Protein AF-A0A2I0EZ35-F1 (afdb_monomer)

Foldseek 3Di:
DDDPPDPVHDKDKDFDADPVVRDTQFIFIDDPALVRLLVRVVRCVVSVPDDQEDEDPPRPSNCVNCVVHHYDHDPVPCPSVVVVVVVVVVVVVVVPDDD

Secondary structure (DSSP, 8-state):
--BSSSTT-B-EEEEEEETTTTEEEEEEEE-SSHHHHHHHHHHHHHTT---S-B---S-HHHHHHTTTSPB---GGG-HHHHHHHHHHHHHHHHHT---

Sequence (99 aa):
WTYVYRKKRKVWLIYAYDRATNEIVAYVWGKRDLKTAKKLRARLKQLKVSYGSISMDNWDSFITAFKPDKKQIGKQHTVGIEGNNCRLRHRLRRAVRKT

Solvent-accessible surface area (backbone atoms only — not comparable to full-atom values): 6211 Å² total; per-residue (Å²): 140,63,61,71,97,47,84,89,50,65,55,40,84,46,68,45,71,42,80,91,82,71,40,78,79,42,71,38,79,33,58,99,44,47,69,44,41,39,50,41,54,51,48,36,58,75,68,66,62,83,75,88,64,47,75,66,72,99,42,68,37,50,54,61,56,49,58,91,51,55,72,49,84,61,77,92,72,43,62,67,61,52,51,49,52,50,51,52,51,52,51,54,54,57,74,70,52,82,129

Mean predicted aligned error: 6.89 Å

Structure (mmCIF, N/CA/C/O backbone):
data_AF-A0A2I0EZ35-F1
#
_entry.id   AF-A0A2I0EZ35-F1
#
loop_
_atom_site.group_PDB
_atom_site.id
_atom_site.type_symbol
_atom_site.label_atom_id
_atom_site.label_alt_id
_atom_site.label_comp_id
_atom_site.label_asym_id
_atom_site.label_entity_id
_atom_site.label_seq_id
_atom_site.pdbx_PDB_ins_code
_atom_site.Cartn_x
_atom_site.Cartn_y
_atom_site.Cartn_z
_atom_site.occupancy
_atom_site.B_iso_or_equiv
_atom_site.auth_seq_id
_atom_site.auth_comp_id
_atom_site.auth_asym_id
_atom_site.auth_atom_id
_atom_site.pdbx_PDB_model_num
ATOM 1 N N . TRP A 1 1 ? 12.359 -10.148 2.944 1.00 52.22 1 TRP A N 1
ATOM 2 C CA . TRP A 1 1 ? 12.587 -10.724 1.612 1.00 52.22 1 TRP A CA 1
ATOM 3 C C . TRP A 1 1 ? 12.196 -12.177 1.656 1.00 52.22 1 TRP A C 1
ATOM 5 O O . TRP A 1 1 ? 12.877 -12.961 2.303 1.00 52.22 1 TRP A O 1
ATOM 15 N N . THR A 1 2 ? 11.065 -12.502 1.052 1.00 50.88 2 THR A N 1
ATOM 16 C CA . THR A 1 2 ? 10.645 -13.880 0.828 1.00 50.88 2 THR A CA 1
ATOM 17 C C . THR A 1 2 ? 10.555 -14.081 -0.664 1.00 50.88 2 THR A C 1
ATOM 19 O O . THR A 1 2 ? 10.334 -13.153 -1.441 1.00 50.88 2 THR A O 1
ATOM 22 N N . TYR A 1 3 ? 10.877 -15.283 -1.074 1.00 54.50 3 TYR A N 1
ATOM 23 C CA . TYR A 1 3 ? 11.062 -15.609 -2.458 1.00 54.50 3 TYR A CA 1
ATOM 24 C C . TYR A 1 3 ? 10.363 -16.972 -2.630 1.00 54.50 3 TYR A C 1
ATOM 26 O O . TYR A 1 3 ? 10.502 -17.844 -1.775 1.00 54.50 3 TYR A O 1
ATOM 34 N N . VAL A 1 4 ? 9.566 -17.124 -3.690 1.00 57.59 4 VAL A N 1
ATOM 35 C CA . VAL A 1 4 ? 8.780 -18.337 -3.956 1.00 57.59 4 VAL A CA 1
ATOM 36 C C . VAL A 1 4 ? 9.478 -19.167 -5.042 1.00 57.59 4 VAL A C 1
ATOM 38 O O . VAL A 1 4 ? 9.540 -18.756 -6.201 1.00 57.59 4 VAL A O 1
ATOM 41 N N . TYR A 1 5 ? 10.061 -20.309 -4.669 1.00 57.19 5 TYR A N 1
ATOM 42 C CA . TYR A 1 5 ? 10.603 -21.373 -5.550 1.00 57.19 5 TYR A CA 1
ATOM 43 C C . TYR A 1 5 ? 11.851 -21.179 -6.483 1.00 57.19 5 TYR A C 1
ATOM 45 O O . TYR A 1 5 ? 12.666 -22.097 -6.549 1.00 57.19 5 TYR A O 1
ATOM 53 N N . ARG A 1 6 ? 12.115 -20.028 -7.150 1.00 69.25 6 ARG A N 1
ATOM 54 C CA . ARG A 1 6 ? 13.495 -19.543 -7.542 1.00 69.25 6 ARG A CA 1
ATOM 55 C C . ARG A 1 6 ? 13.972 -18.130 -7.084 1.00 69.25 6 ARG A C 1
ATOM 57 O O . ARG A 1 6 ? 13.294 -17.149 -7.383 1.00 69.25 6 ARG A O 1
ATOM 64 N N . LYS A 1 7 ? 15.155 -17.979 -6.434 1.00 69.69 7 LYS A N 1
ATOM 65 C CA . LYS A 1 7 ? 15.682 -16.699 -5.845 1.00 69.69 7 LYS A CA 1
ATOM 66 C C . LYS A 1 7 ? 15.664 -15.495 -6.804 1.00 69.69 7 LYS A C 1
ATOM 68 O O . LYS A 1 7 ? 15.530 -14.353 -6.366 1.00 69.69 7 LYS A O 1
ATOM 73 N N . LYS A 1 8 ? 15.775 -15.754 -8.112 1.00 72.88 8 LYS A N 1
ATOM 74 C CA . LYS A 1 8 ? 15.715 -14.748 -9.188 1.00 72.88 8 LYS A CA 1
ATOM 75 C C . LYS A 1 8 ? 14.323 -14.106 -9.347 1.00 72.88 8 LYS A C 1
ATOM 77 O O . LYS A 1 8 ? 14.216 -13.008 -9.882 1.00 72.88 8 LYS A O 1
ATOM 82 N N . ARG A 1 9 ? 13.252 -14.749 -8.868 1.00 75.38 9 ARG A N 1
ATOM 83 C CA . ARG A 1 9 ? 11.866 -14.259 -8.927 1.00 75.38 9 ARG A CA 1
ATOM 84 C C . ARG A 1 9 ? 11.452 -13.657 -7.584 1.00 75.38 9 ARG A C 1
ATOM 86 O O . ARG A 1 9 ? 10.760 -14.283 -6.784 1.00 75.38 9 ARG A O 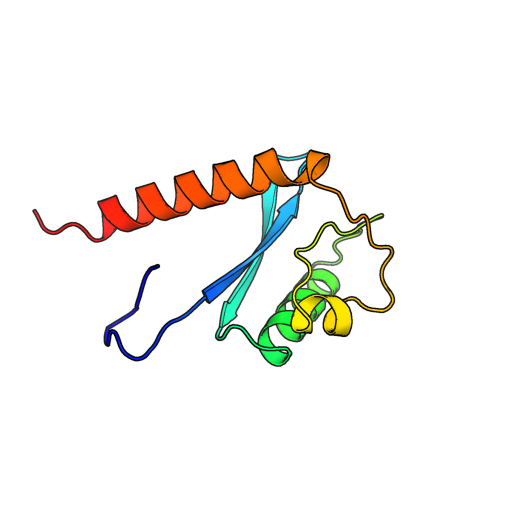1
ATOM 93 N N . LYS A 1 10 ? 11.903 -12.425 -7.336 1.00 76.81 10 LYS A N 1
ATOM 94 C CA . LYS A 1 10 ? 11.466 -11.640 -6.173 1.00 76.81 10 LYS A CA 1
ATOM 95 C C . LYS A 1 10 ? 10.003 -11.229 -6.358 1.00 76.81 10 LYS A C 1
ATOM 97 O O . LYS A 1 10 ? 9.661 -10.617 -7.368 1.00 76.81 10 LYS A O 1
ATOM 102 N N . VAL A 1 11 ? 9.171 -11.544 -5.370 1.00 84.81 11 VAL A N 1
ATOM 103 C CA . VAL A 1 11 ? 7.777 -11.097 -5.285 1.00 84.81 11 VAL A CA 1
ATOM 104 C C . VAL A 1 11 ? 7.654 -10.187 -4.071 1.00 84.81 11 VAL A C 1
ATOM 106 O O . VAL A 1 11 ? 8.222 -10.460 -3.014 1.00 84.81 11 VAL A O 1
ATOM 109 N N . TRP A 1 12 ? 6.938 -9.088 -4.242 1.00 86.50 12 TRP A N 1
ATOM 110 C CA . TRP A 1 12 ? 6.695 -8.086 -3.222 1.00 86.50 12 TRP A CA 1
ATOM 111 C C . TRP A 1 12 ? 5.259 -8.185 -2.728 1.00 86.50 12 TRP A C 1
ATOM 113 O O . TRP A 1 12 ? 4.336 -8.293 -3.535 1.00 86.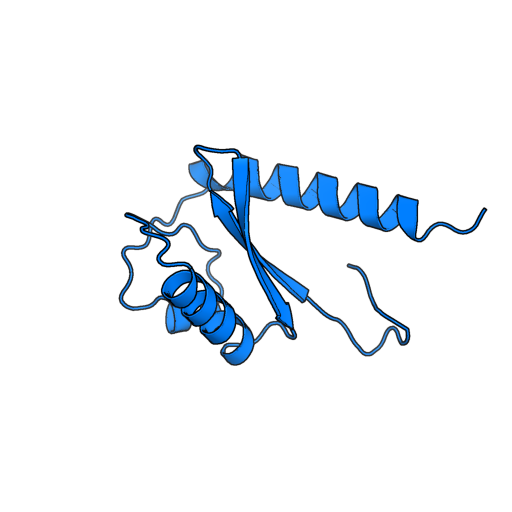50 12 TRP A O 1
ATOM 123 N N . LEU A 1 13 ? 5.095 -8.127 -1.407 1.00 89.69 13 LEU A N 1
ATOM 124 C CA . LEU A 1 13 ? 3.814 -7.851 -0.771 1.00 89.69 13 LEU A CA 1
ATOM 125 C C . LEU A 1 13 ? 3.647 -6.338 -0.713 1.00 89.69 13 LEU A C 1
ATOM 127 O O . LEU A 1 13 ? 4.429 -5.663 -0.044 1.00 89.69 13 LEU A O 1
ATOM 131 N N . ILE A 1 14 ? 2.640 -5.823 -1.402 1.00 90.12 14 ILE A N 1
ATOM 132 C CA . ILE A 1 14 ? 2.245 -4.421 -1.323 1.00 90.12 14 ILE A CA 1
ATOM 133 C C . ILE A 1 14 ? 0.860 -4.386 -0.695 1.00 90.12 14 ILE A C 1
ATOM 135 O O . ILE A 1 14 ? -0.042 -5.059 -1.188 1.00 90.12 14 ILE A O 1
ATOM 139 N N . TYR A 1 15 ? 0.683 -3.648 0.396 1.00 91.12 15 TYR A N 1
ATOM 140 C CA . TYR A 1 15 ? -0.573 -3.657 1.136 1.00 91.12 15 TYR A CA 1
ATOM 141 C C . TYR A 1 15 ? -0.937 -2.282 1.684 1.00 91.12 15 TYR A C 1
ATOM 143 O O . TYR A 1 15 ? -0.071 -1.437 1.899 1.00 91.12 15 TYR A O 1
ATOM 151 N N . ALA A 1 16 ? -2.236 -2.081 1.872 1.00 90.00 16 ALA A N 1
ATOM 152 C CA . ALA A 1 16 ? -2.818 -0.960 2.581 1.00 90.00 16 ALA A CA 1
ATOM 153 C C . ALA A 1 16 ? -3.085 -1.385 4.026 1.00 90.00 16 ALA A C 1
ATOM 155 O O . ALA A 1 16 ? -3.647 -2.455 4.273 1.00 90.00 16 ALA A O 1
ATOM 156 N N . TYR A 1 17 ? -2.659 -0.546 4.959 1.00 88.50 17 TYR A N 1
ATOM 157 C CA . TYR A 1 17 ? -2.775 -0.771 6.391 1.00 88.50 17 TYR A CA 1
ATOM 158 C C . TYR A 1 17 ? -3.627 0.336 6.990 1.00 88.50 17 TYR A C 1
ATOM 160 O O . TYR A 1 17 ? -3.312 1.512 6.790 1.00 88.50 17 TYR A O 1
ATOM 168 N N . ASP A 1 18 ? -4.678 -0.035 7.709 1.00 87.25 18 ASP A N 1
ATOM 169 C CA . ASP A 1 18 ? -5.437 0.914 8.506 1.00 87.25 18 ASP A CA 1
ATOM 170 C C . ASP A 1 18 ? -4.831 1.011 9.907 1.00 87.25 18 ASP A C 1
ATOM 172 O O . ASP A 1 18 ? -4.635 0.021 10.609 1.00 87.25 18 ASP A O 1
ATOM 176 N N . ARG A 1 19 ? -4.509 2.241 10.307 1.00 80.25 19 ARG A N 1
ATOM 177 C CA . ARG A 1 19 ? -3.906 2.523 11.609 1.00 80.25 19 ARG A CA 1
ATOM 178 C C . ARG A 1 19 ? -4.926 2.538 12.738 1.00 80.25 19 ARG A C 1
ATOM 180 O O . ARG A 1 19 ? -4.528 2.281 13.866 1.00 80.25 19 ARG A O 1
ATOM 187 N N . ALA A 1 20 ? -6.189 2.859 12.457 1.00 83.44 20 ALA A N 1
ATOM 188 C CA . ALA A 1 20 ? -7.216 2.918 13.492 1.00 83.44 20 ALA A CA 1
ATOM 189 C C . ALA A 1 20 ? -7.554 1.510 13.999 1.00 83.44 20 ALA A C 1
ATOM 191 O O . ALA A 1 20 ? -7.603 1.275 15.203 1.00 83.44 20 ALA A O 1
ATOM 192 N N . THR A 1 21 ? -7.711 0.565 13.073 1.00 85.94 21 THR A N 1
ATOM 193 C CA . THR A 1 21 ? -8.041 -0.838 13.372 1.00 85.94 21 THR A CA 1
ATOM 194 C C . THR A 1 21 ? -6.815 -1.739 13.543 1.00 85.94 21 THR A C 1
ATOM 196 O O . THR A 1 21 ? -6.925 -2.823 14.105 1.00 85.94 21 THR A O 1
ATOM 199 N N . ASN A 1 22 ? -5.629 -1.293 13.108 1.00 84.75 22 ASN A N 1
ATOM 200 C CA . ASN A 1 22 ? -4.410 -2.104 12.998 1.00 84.75 22 ASN A CA 1
ATOM 201 C C . ASN A 1 22 ? -4.529 -3.301 12.034 1.00 84.75 22 ASN A C 1
ATOM 203 O O . ASN A 1 22 ? -3.841 -4.316 12.190 1.00 84.75 22 ASN A O 1
ATOM 207 N N . GLU A 1 23 ? -5.369 -3.175 11.007 1.00 87.38 23 GLU A N 1
ATOM 208 C CA . GLU A 1 23 ? -5.657 -4.250 10.062 1.00 87.38 23 GLU A CA 1
ATOM 209 C C . GLU A 1 23 ? -5.100 -3.994 8.657 1.00 87.38 23 GLU A C 1
ATOM 211 O O . GLU A 1 23 ? -4.888 -2.867 8.203 1.00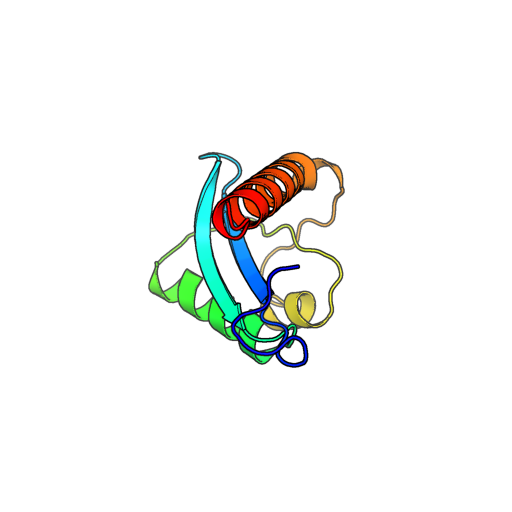 87.38 23 GLU A O 1
ATOM 216 N N . ILE A 1 24 ? -4.861 -5.088 7.930 1.00 89.50 24 ILE A N 1
ATOM 217 C CA . ILE A 1 24 ? -4.531 -5.035 6.506 1.00 89.50 24 ILE A CA 1
ATOM 218 C C . ILE A 1 24 ? -5.839 -5.024 5.721 1.00 89.50 24 ILE A C 1
ATOM 220 O O . ILE A 1 24 ? -6.487 -6.056 5.578 1.00 89.50 24 ILE A O 1
ATOM 224 N N . VAL A 1 25 ? -6.185 -3.870 5.158 1.00 91.25 25 VAL A N 1
ATOM 225 C CA . VAL A 1 25 ? -7.456 -3.677 4.443 1.00 91.25 25 VAL A CA 1
ATOM 226 C C . VAL A 1 25 ? -7.411 -4.261 3.030 1.00 91.25 25 VAL A C 1
ATOM 228 O O . VAL A 1 25 ? -8.384 -4.814 2.525 1.00 91.25 25 VAL A O 1
ATOM 231 N N . ALA A 1 26 ? -6.266 -4.147 2.359 1.00 92.62 26 ALA A N 1
ATOM 232 C CA . ALA A 1 26 ? -6.077 -4.689 1.019 1.00 92.62 26 ALA A CA 1
ATOM 233 C C . ALA A 1 26 ? -4.613 -5.043 0.787 1.00 92.62 26 ALA A C 1
ATOM 235 O O . ALA A 1 26 ? -3.717 -4.359 1.274 1.00 92.62 26 ALA A O 1
ATOM 236 N N . TYR A 1 27 ? -4.349 -6.071 -0.015 1.00 93.12 27 TYR A N 1
ATOM 237 C CA . TYR A 1 27 ? -2.990 -6.430 -0.404 1.00 93.12 27 TYR A CA 1
ATOM 238 C C . TYR A 1 27 ? -2.925 -6.974 -1.829 1.00 93.12 27 TYR A C 1
ATOM 240 O O . TYR A 1 27 ? -3.901 -7.481 -2.385 1.00 93.12 27 TYR A O 1
ATOM 248 N N . VAL A 1 28 ? -1.745 -6.864 -2.431 1.00 93.62 28 VAL A N 1
ATOM 249 C CA . VAL A 1 28 ? -1.422 -7.383 -3.755 1.00 93.62 28 VAL A CA 1
ATOM 250 C C . VAL A 1 28 ? -0.003 -7.937 -3.739 1.00 93.62 28 VAL A C 1
ATOM 252 O O . VAL A 1 28 ? 0.930 -7.307 -3.242 1.00 93.62 28 VAL A O 1
ATOM 255 N N . TRP A 1 29 ? 0.162 -9.110 -4.345 1.00 90.50 29 TRP A N 1
ATOM 256 C CA . TRP A 1 29 ? 1.467 -9.674 -4.661 1.00 90.50 29 TRP A CA 1
ATOM 257 C C . TRP A 1 29 ? 1.883 -9.277 -6.075 1.00 90.50 29 TRP A C 1
ATOM 259 O O . TRP A 1 29 ? 1.088 -9.383 -7.015 1.00 90.50 29 TRP A O 1
ATOM 269 N N . GLY A 1 30 ? 3.126 -8.840 -6.247 1.00 90.75 30 GLY A N 1
ATOM 270 C CA . GLY A 1 30 ? 3.615 -8.461 -7.567 1.00 90.75 30 GLY A CA 1
ATOM 271 C C . GLY A 1 30 ? 5.065 -8.013 -7.590 1.00 90.75 30 GLY A C 1
ATOM 272 O O . GLY A 1 30 ? 5.855 -8.319 -6.697 1.00 90.75 30 GLY A O 1
ATOM 273 N N . LYS A 1 31 ? 5.425 -7.301 -8.654 1.00 88.88 31 LYS A N 1
ATOM 274 C CA . LYS A 1 31 ? 6.722 -6.634 -8.753 1.00 88.88 31 LYS A CA 1
ATOM 275 C C . LYS A 1 31 ? 6.628 -5.263 -8.088 1.00 88.88 31 LYS A C 1
ATOM 277 O O . LYS A 1 31 ? 5.547 -4.731 -7.854 1.00 88.88 31 LYS A O 1
ATOM 282 N N . ARG A 1 32 ? 7.783 -4.671 -7.804 1.00 86.94 32 ARG A N 1
ATOM 283 C CA . ARG A 1 32 ? 7.866 -3.280 -7.364 1.00 86.94 32 ARG A CA 1
ATOM 284 C C . ARG A 1 32 ? 7.750 -2.369 -8.592 1.00 86.94 32 ARG A C 1
ATOM 286 O O . ARG A 1 32 ? 8.755 -1.845 -9.059 1.00 86.94 32 ARG A O 1
ATOM 293 N N . ASP A 1 33 ? 6.541 -2.256 -9.144 1.00 90.75 33 ASP A N 1
ATOM 294 C CA . ASP A 1 33 ? 6.221 -1.449 -10.328 1.00 90.75 33 ASP A CA 1
ATOM 295 C C . ASP A 1 33 ? 4.873 -0.705 -10.216 1.00 90.75 33 ASP A C 1
ATOM 297 O O . ASP A 1 33 ? 4.042 -0.965 -9.338 1.00 90.75 33 ASP A O 1
ATOM 301 N N . LEU A 1 34 ? 4.640 0.220 -11.153 1.00 90.94 34 LEU A N 1
ATOM 302 C CA . LEU A 1 34 ? 3.413 1.014 -11.235 1.00 90.94 34 LEU A CA 1
ATOM 303 C C . LEU A 1 34 ? 2.165 0.154 -11.472 1.00 90.94 34 LEU A C 1
ATOM 305 O O . LEU A 1 34 ? 1.086 0.475 -10.974 1.00 90.94 34 LEU A O 1
ATOM 309 N N . LYS A 1 35 ? 2.293 -0.948 -12.218 1.00 92.75 35 LYS A N 1
ATOM 310 C CA . LYS A 1 35 ? 1.172 -1.851 -12.512 1.00 92.75 35 LYS A CA 1
ATOM 311 C C . LYS A 1 35 ? 0.636 -2.480 -11.228 1.00 92.75 35 LYS A C 1
ATOM 313 O O . LYS A 1 35 ? -0.576 -2.513 -11.015 1.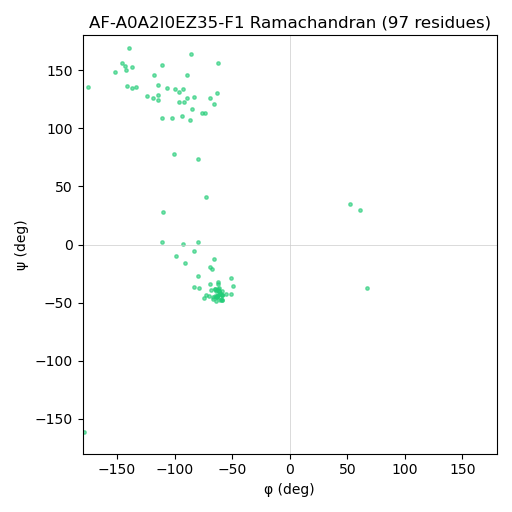00 92.75 35 LYS A O 1
ATOM 318 N N . THR A 1 36 ? 1.531 -2.925 -10.353 1.00 92.31 36 THR A N 1
ATOM 319 C CA . THR A 1 36 ? 1.177 -3.522 -9.064 1.00 92.31 36 THR A CA 1
ATOM 320 C C . THR A 1 36 ? 0.580 -2.472 -8.121 1.00 92.31 36 THR A C 1
ATOM 322 O O . THR A 1 36 ? -0.432 -2.745 -7.476 1.00 92.31 36 THR A O 1
ATOM 325 N N . ALA A 1 37 ? 1.107 -1.241 -8.114 1.00 91.00 37 ALA A N 1
ATOM 326 C CA . ALA A 1 37 ? 0.531 -0.134 -7.344 1.00 91.00 37 ALA A CA 1
ATOM 327 C C . ALA A 1 37 ? -0.895 0.235 -7.810 1.00 91.00 37 ALA A C 1
ATOM 329 O O . ALA A 1 37 ? -1.809 0.353 -6.992 1.00 91.00 37 ALA A O 1
ATOM 330 N N . LYS A 1 38 ? -1.131 0.331 -9.127 1.00 92.38 38 LYS A N 1
ATOM 331 C CA . LYS A 1 38 ? -2.477 0.548 -9.693 1.00 92.38 38 LYS A CA 1
ATOM 332 C C . LYS A 1 38 ? -3.439 -0.589 -9.342 1.00 92.38 38 LYS A C 1
ATOM 334 O O . LYS A 1 38 ? -4.605 -0.331 -9.055 1.00 92.38 38 LYS A O 1
ATOM 339 N N . LYS A 1 39 ? -2.956 -1.836 -9.316 1.00 94.62 39 LYS A N 1
ATOM 340 C CA . LYS A 1 39 ? -3.753 -3.002 -8.910 1.00 94.62 39 LYS A CA 1
ATOM 341 C C . LYS A 1 39 ? -4.195 -2.914 -7.447 1.00 94.62 39 LYS A C 1
ATOM 343 O O . LYS A 1 39 ? -5.342 -3.241 -7.153 1.00 94.62 39 LYS A O 1
ATOM 348 N N . LEU A 1 40 ? -3.331 -2.434 -6.550 1.00 92.88 40 LEU A N 1
ATOM 349 C CA . LEU A 1 40 ? -3.708 -2.185 -5.155 1.00 92.88 40 LEU A CA 1
ATOM 350 C C . LEU A 1 40 ? -4.797 -1.111 -5.059 1.00 92.88 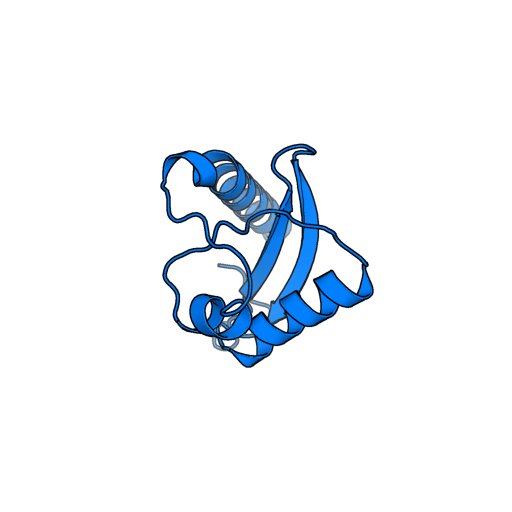40 LEU A C 1
ATOM 352 O O . LEU A 1 40 ? -5.801 -1.314 -4.384 1.00 92.88 40 LEU A O 1
ATOM 356 N N . ARG A 1 41 ? -4.649 -0.004 -5.794 1.00 90.62 41 ARG A N 1
ATOM 357 C CA . ARG A 1 41 ? -5.669 1.053 -5.832 1.00 90.62 41 ARG A CA 1
ATOM 358 C C . ARG A 1 41 ? -7.015 0.554 -6.361 1.00 90.62 41 ARG A C 1
ATOM 360 O O . ARG A 1 41 ? -8.056 0.876 -5.798 1.00 90.62 41 ARG A O 1
ATOM 367 N N . ALA A 1 42 ? -7.003 -0.251 -7.422 1.00 92.50 42 ALA A N 1
ATOM 368 C CA . ALA A 1 42 ? -8.214 -0.867 -7.955 1.00 92.50 42 ALA A CA 1
ATOM 369 C C . ALA A 1 42 ? -8.885 -1.788 -6.922 1.00 92.50 42 ALA A C 1
ATOM 371 O O . ALA A 1 42 ? -10.103 -1.753 -6.778 1.00 92.50 42 ALA A O 1
ATOM 372 N N . ARG A 1 43 ? -8.095 -2.551 -6.152 1.00 93.75 43 ARG A N 1
ATOM 373 C CA . ARG A 1 43 ? -8.602 -3.376 -5.047 1.00 93.75 43 ARG A CA 1
ATOM 374 C C . ARG A 1 43 ? -9.255 -2.545 -3.947 1.00 93.75 43 ARG A C 1
ATOM 376 O O . ARG A 1 43 ? -10.339 -2.907 -3.513 1.00 93.75 43 ARG A O 1
ATOM 383 N N . LEU A 1 44 ? -8.649 -1.428 -3.547 1.00 91.38 44 LEU A N 1
ATOM 384 C CA . LEU A 1 44 ? -9.246 -0.515 -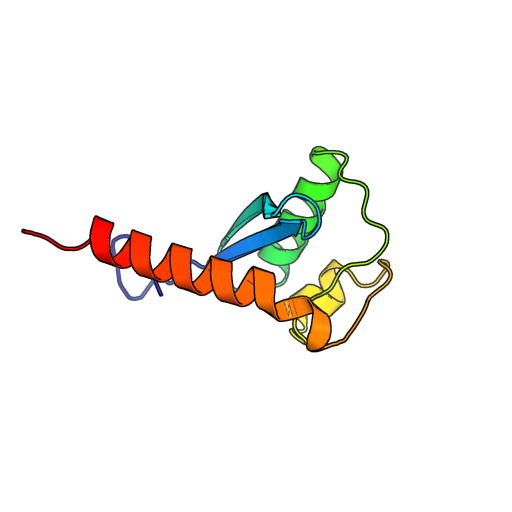2.564 1.00 91.38 44 LEU A CA 1
ATOM 385 C C . LEU A 1 44 ? -10.603 0.023 -3.036 1.00 91.38 44 LEU A C 1
ATOM 387 O O . LEU A 1 44 ? -11.566 0.007 -2.275 1.00 91.38 44 LEU A O 1
ATOM 391 N N . LYS A 1 45 ? -10.705 0.417 -4.314 1.00 90.62 45 LYS A N 1
ATOM 392 C CA . LYS A 1 45 ? -11.977 0.844 -4.919 1.00 90.62 45 LYS A CA 1
ATOM 393 C C . LYS A 1 45 ? -13.016 -0.276 -4.946 1.00 90.62 45 LYS A C 1
ATOM 395 O O . LYS A 1 45 ? -14.169 -0.041 -4.607 1.00 90.62 45 LYS A O 1
ATOM 400 N N . GLN A 1 46 ? -12.612 -1.489 -5.326 1.00 93.19 46 GLN A N 1
ATOM 401 C CA . GLN A 1 46 ? -13.499 -2.655 -5.369 1.00 93.19 46 GLN A CA 1
ATOM 402 C C . GLN A 1 46 ? -14.051 -3.006 -3.982 1.00 93.19 46 GLN A C 1
ATOM 404 O O . GLN A 1 46 ? -15.217 -3.364 -3.857 1.00 93.19 46 GLN A O 1
ATOM 409 N N . LEU A 1 47 ? -13.223 -2.870 -2.946 1.00 91.38 47 LEU A N 1
ATOM 410 C CA . LEU A 1 47 ? -13.599 -3.095 -1.551 1.00 91.38 47 LEU A CA 1
ATOM 411 C C . LEU A 1 47 ? -14.360 -1.910 -0.931 1.00 91.38 47 LEU A C 1
ATOM 413 O O . LEU A 1 47 ? -14.689 -1.964 0.247 1.00 91.38 47 LEU A O 1
ATOM 417 N N . LYS A 1 48 ? -14.639 -0.849 -1.706 1.00 89.88 48 LYS A N 1
ATOM 418 C CA . LYS A 1 48 ? -15.311 0.381 -1.254 1.00 89.88 48 LYS A CA 1
ATOM 419 C C . LYS A 1 48 ? -14.657 1.003 -0.014 1.00 89.88 48 LYS A C 1
ATOM 421 O O . LYS A 1 48 ? -15.329 1.582 0.832 1.00 89.88 48 LYS A O 1
ATOM 426 N N . VAL A 1 49 ? -13.332 0.898 0.082 1.00 86.38 49 VAL A N 1
ATOM 427 C CA . VAL A 1 49 ? -12.572 1.447 1.207 1.00 86.38 49 VAL A CA 1
ATOM 428 C C . VAL A 1 49 ? -12.527 2.962 1.070 1.00 86.38 49 VAL A C 1
ATOM 430 O O . VAL A 1 49 ? -11.898 3.488 0.149 1.00 86.38 49 VAL A O 1
ATOM 433 N N . SER A 1 50 ? -13.175 3.663 1.994 1.00 82.94 50 SER A N 1
ATOM 434 C CA . SER A 1 50 ? -13.064 5.112 2.133 1.00 82.94 50 SER A CA 1
ATOM 435 C C . SER A 1 50 ? -11.821 5.466 2.943 1.00 82.94 50 SER A C 1
ATOM 437 O O . SER A 1 50 ? -11.647 4.980 4.058 1.00 82.94 50 SER A O 1
ATOM 439 N N . TYR A 1 51 ? -10.973 6.339 2.410 1.00 80.75 51 TYR A N 1
ATOM 440 C CA . TYR A 1 51 ? -9.809 6.869 3.115 1.00 80.75 51 TYR A CA 1
ATOM 441 C C . TYR A 1 51 ? -9.747 8.391 2.932 1.00 80.75 51 TYR A C 1
ATOM 443 O O . TYR A 1 51 ? -9.962 8.898 1.832 1.00 80.75 51 TYR A O 1
ATOM 451 N N . GLY A 1 52 ? -9.474 9.129 4.012 1.00 76.19 52 GLY A N 1
ATOM 452 C CA . GLY A 1 52 ? -9.351 10.595 3.974 1.00 76.19 52 GLY A CA 1
ATOM 453 C C . GLY A 1 52 ? -7.963 11.075 3.535 1.00 76.19 52 GLY A C 1
ATOM 454 O O . GLY A 1 52 ? -7.838 12.054 2.800 1.00 76.19 52 GLY A O 1
ATOM 455 N N . SER A 1 53 ? -6.916 10.358 3.947 1.00 78.44 53 SER A N 1
ATOM 456 C CA . SER A 1 53 ? -5.529 10.585 3.543 1.00 78.44 53 SER A CA 1
ATOM 457 C C . SER A 1 53 ? -4.801 9.252 3.377 1.00 78.44 53 SER A C 1
ATOM 459 O O . SER A 1 53 ? -5.119 8.269 4.047 1.00 78.44 53 SER A O 1
ATOM 461 N N . ILE A 1 54 ? -3.817 9.213 2.476 1.00 80.56 54 ILE A N 1
ATOM 462 C CA . ILE A 1 54 ? -2.905 8.073 2.346 1.00 80.56 54 ILE A CA 1
ATOM 463 C C . ILE A 1 54 ? -1.495 8.521 2.731 1.00 80.56 54 ILE A C 1
ATOM 465 O O . ILE A 1 54 ? -0.969 9.501 2.193 1.00 80.56 54 ILE A O 1
ATOM 469 N N . SER A 1 55 ? -0.867 7.765 3.629 1.00 80.38 55 SER A N 1
ATOM 470 C CA . SER A 1 55 ? 0.570 7.839 3.901 1.00 80.38 55 SER A CA 1
ATOM 471 C C . SER A 1 55 ? 1.293 6.757 3.102 1.00 80.38 55 SER A C 1
ATOM 473 O O . SER A 1 55 ? 0.973 5.574 3.207 1.00 80.38 55 SER A O 1
ATOM 475 N N . MET A 1 56 ? 2.252 7.167 2.274 1.00 78.38 56 MET A N 1
ATOM 476 C CA . MET A 1 56 ? 3.016 6.288 1.385 1.00 78.38 56 MET A CA 1
ATOM 477 C C . MET A 1 56 ? 4.488 6.687 1.426 1.00 78.38 56 MET A C 1
ATOM 479 O O . MET A 1 56 ? 4.796 7.864 1.617 1.00 78.38 56 MET A O 1
ATOM 483 N N . ASP A 1 57 ? 5.383 5.739 1.158 1.00 73.56 57 ASP A N 1
ATOM 484 C CA . ASP A 1 57 ? 6.782 6.063 0.869 1.00 73.56 57 ASP A CA 1
ATOM 485 C C . ASP A 1 57 ? 6.903 6.922 -0.398 1.00 73.56 57 ASP A C 1
ATOM 487 O O . ASP A 1 57 ? 6.056 6.854 -1.297 1.00 73.56 57 ASP A O 1
ATOM 491 N N . ASN A 1 58 ? 8.004 7.677 -0.506 1.00 75.62 58 ASN A N 1
ATOM 492 C CA . ASN A 1 58 ? 8.333 8.533 -1.655 1.00 75.62 58 ASN A CA 1
ATOM 493 C C . ASN A 1 58 ? 8.757 7.729 -2.904 1.00 75.62 58 ASN A C 1
ATOM 495 O O . ASN A 1 58 ? 9.724 8.051 -3.585 1.00 75.62 58 ASN A O 1
ATOM 499 N N . TRP A 1 59 ? 8.071 6.620 -3.176 1.00 83.38 59 TRP A N 1
ATOM 500 C CA . TRP A 1 59 ? 8.318 5.767 -4.325 1.00 83.38 59 TRP A CA 1
ATOM 501 C C . TRP A 1 59 ? 7.438 6.203 -5.504 1.00 83.38 59 TRP A C 1
ATOM 503 O O . TRP A 1 59 ? 6.209 6.177 -5.411 1.00 83.38 59 TRP A O 1
ATOM 513 N N . ASP A 1 60 ? 8.058 6.532 -6.641 1.00 85.06 60 ASP A N 1
ATOM 514 C CA . ASP A 1 60 ? 7.401 7.105 -7.833 1.00 85.06 60 ASP A CA 1
ATOM 515 C C . ASP A 1 60 ? 6.148 6.362 -8.299 1.00 85.06 60 ASP A C 1
ATOM 517 O O . ASP A 1 60 ? 5.166 6.966 -8.740 1.00 85.06 60 ASP A O 1
ATOM 521 N N . SER A 1 61 ? 6.142 5.033 -8.173 1.00 86.62 61 SER A N 1
ATOM 522 C CA . SER A 1 61 ? 4.987 4.216 -8.555 1.00 86.62 61 SER A CA 1
ATOM 523 C C . SER A 1 61 ? 3.762 4.499 -7.685 1.00 86.62 61 SER A C 1
ATOM 525 O O . SER A 1 61 ? 2.650 4.552 -8.208 1.00 86.62 61 SER A O 1
ATOM 527 N N . PHE A 1 62 ? 3.941 4.724 -6.382 1.00 84.50 62 PHE A N 1
ATOM 528 C CA . PHE A 1 62 ? 2.850 5.117 -5.493 1.00 84.50 62 PHE A CA 1
ATOM 529 C C . PHE A 1 62 ? 2.417 6.555 -5.733 1.00 84.50 62 PHE A C 1
ATOM 531 O O . PHE A 1 62 ? 1.221 6.819 -5.851 1.00 84.50 62 PHE A O 1
ATOM 538 N N . ILE A 1 63 ? 3.380 7.466 -5.887 1.00 84.50 63 ILE A N 1
ATOM 539 C CA . ILE A 1 63 ? 3.110 8.878 -6.181 1.00 84.50 63 ILE A CA 1
ATOM 540 C C . ILE A 1 63 ? 2.242 9.001 -7.435 1.00 84.50 63 ILE A C 1
ATOM 542 O O . ILE A 1 63 ? 1.285 9.779 -7.429 1.00 84.50 63 ILE A O 1
ATOM 546 N N . THR A 1 64 ? 2.545 8.204 -8.463 1.00 87.38 64 THR A N 1
ATOM 547 C CA . THR A 1 64 ? 1.813 8.155 -9.732 1.00 87.38 64 THR A CA 1
ATOM 548 C C . THR A 1 64 ? 0.467 7.440 -9.596 1.00 87.38 64 THR A C 1
ATOM 550 O O . THR A 1 64 ? -0.544 7.938 -10.087 1.00 87.38 64 THR A O 1
ATOM 553 N N . ALA A 1 65 ? 0.414 6.282 -8.927 1.00 86.75 65 ALA A N 1
ATOM 554 C CA . ALA A 1 65 ? -0.822 5.505 -8.789 1.00 86.75 65 ALA A CA 1
ATOM 555 C C . ALA A 1 65 ? -1.898 6.237 -7.970 1.00 86.75 65 ALA A C 1
ATOM 557 O O . ALA A 1 65 ? -3.074 6.182 -8.334 1.00 86.75 65 ALA A O 1
ATOM 558 N N . PHE A 1 66 ? -1.489 6.945 -6.916 1.00 84.81 66 PHE A N 1
ATOM 559 C CA . PHE A 1 66 ? -2.348 7.684 -5.985 1.00 84.81 66 PHE A CA 1
ATOM 560 C C . PHE A 1 66 ? -2.181 9.204 -6.137 1.00 84.81 66 PHE A C 1
ATOM 562 O O . PHE A 1 66 ? -2.344 9.966 -5.189 1.00 84.81 66 PHE A O 1
ATOM 569 N N . LYS A 1 67 ? -1.821 9.671 -7.342 1.00 81.56 67 LYS A N 1
ATOM 570 C CA . LYS A 1 67 ? -1.685 11.103 -7.656 1.00 81.56 67 LYS A CA 1
ATOM 571 C C . LYS A 1 67 ? -2.908 11.957 -7.271 1.00 81.56 67 LYS A C 1
ATOM 573 O O . LYS A 1 67 ? -2.670 13.039 -6.749 1.00 81.56 67 LYS A O 1
ATOM 578 N N . PRO A 1 68 ? -4.165 11.527 -7.508 1.00 77.62 68 PRO A N 1
ATOM 579 C CA . PRO A 1 68 ? -5.330 12.363 -7.211 1.00 77.62 68 PRO A CA 1
ATOM 580 C C . PRO A 1 68 ? -5.780 12.296 -5.742 1.00 77.62 68 PRO A C 1
ATOM 582 O O . PRO A 1 68 ? -6.708 13.002 -5.367 1.00 77.62 68 PRO A O 1
ATOM 585 N N . ASP A 1 69 ? -5.179 11.431 -4.924 1.00 80.94 69 ASP A N 1
ATOM 586 C CA . ASP A 1 69 ? -5.574 11.226 -3.532 1.00 80.94 69 ASP A CA 1
ATOM 587 C C . ASP A 1 69 ? -4.806 12.202 -2.610 1.00 80.94 69 ASP A C 1
ATOM 589 O O . ASP A 1 69 ? -3.645 12.527 -2.876 1.00 80.94 69 ASP A O 1
ATOM 593 N N . LYS A 1 70 ? -5.426 12.678 -1.517 1.00 75.94 70 LYS A N 1
ATOM 594 C CA . LYS A 1 70 ? -4.751 13.554 -0.539 1.00 75.94 70 LYS A CA 1
ATOM 595 C C . LYS A 1 70 ? -3.627 12.786 0.164 1.00 75.94 70 LYS A C 1
ATOM 597 O O . LYS A 1 70 ? -3.864 11.769 0.821 1.00 75.94 70 LYS A O 1
ATOM 602 N N . LYS A 1 71 ? -2.395 13.284 0.035 1.00 73.12 71 LYS A N 1
ATOM 603 C CA . LYS A 1 71 ? -1.188 12.651 0.583 1.00 73.12 71 LYS A CA 1
ATOM 604 C C . LYS A 1 71 ? -0.784 13.327 1.884 1.00 73.12 71 LYS A C 1
ATOM 606 O O . LYS A 1 71 ? -0.696 14.549 1.938 1.00 73.12 71 LYS A O 1
ATOM 611 N N . GLN A 1 72 ? -0.479 12.528 2.900 1.00 67.56 72 GLN A N 1
ATOM 612 C CA . GLN A 1 72 ? 0.225 12.997 4.093 1.00 67.56 72 GLN A CA 1
ATOM 613 C C . GLN A 1 72 ? 1.627 12.392 4.099 1.00 67.56 72 GLN A C 1
ATOM 615 O O . GLN A 1 72 ? 1.792 11.184 4.284 1.00 67.56 72 GLN A O 1
ATOM 620 N N . ILE A 1 73 ? 2.629 13.241 3.862 1.00 59.16 73 ILE A N 1
ATOM 621 C CA . ILE A 1 73 ? 4.047 12.880 3.891 1.00 59.16 73 ILE A CA 1
ATOM 622 C C . ILE A 1 73 ? 4.562 13.193 5.297 1.00 59.16 73 ILE A C 1
ATOM 624 O O . ILE A 1 73 ? 4.654 14.355 5.677 1.00 59.16 73 ILE A O 1
ATOM 628 N N . GLY A 1 74 ? 4.878 12.166 6.085 1.00 57.75 74 GLY A N 1
ATOM 629 C CA . GLY A 1 74 ? 5.418 12.359 7.430 1.00 57.75 74 GLY A CA 1
ATOM 630 C C . GLY A 1 74 ? 5.818 11.050 8.107 1.00 57.75 74 GLY A C 1
ATOM 631 O O . GLY A 1 74 ? 5.075 10.071 8.078 1.00 57.75 74 GLY A O 1
ATOM 632 N N . LYS A 1 75 ? 6.992 11.044 8.752 1.00 58.66 75 LYS A N 1
ATOM 633 C CA . LYS A 1 75 ? 7.541 9.880 9.479 1.00 58.66 75 LYS A CA 1
ATOM 634 C C . LYS A 1 75 ? 6.764 9.530 10.755 1.00 58.66 75 LYS A C 1
ATOM 636 O O . LYS A 1 75 ? 6.828 8.404 11.228 1.00 58.66 75 LYS A O 1
ATOM 641 N N . GLN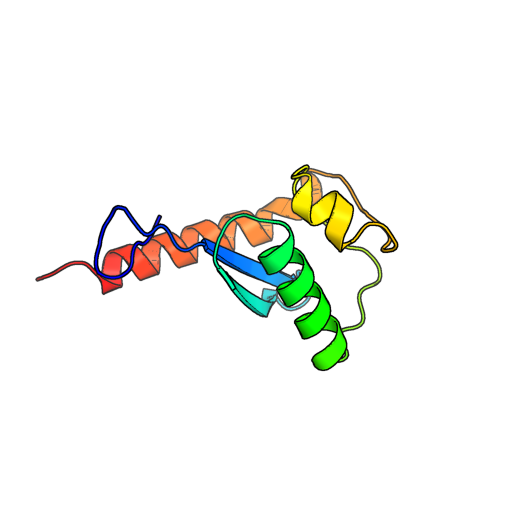 A 1 76 ? 5.983 10.465 11.301 1.00 56.72 76 GLN A N 1
ATOM 642 C CA . GLN A 1 76 ? 5.188 10.238 12.518 1.00 56.72 76 GLN A CA 1
ATOM 643 C C . GLN A 1 76 ? 4.072 9.193 12.339 1.00 56.72 76 GLN A C 1
ATOM 645 O O . GLN A 1 76 ? 3.465 8.756 13.313 1.00 56.72 76 GLN A O 1
ATOM 650 N N . HIS A 1 77 ? 3.765 8.791 11.105 1.00 60.38 77 HIS A N 1
ATOM 651 C CA . HIS A 1 77 ? 2.653 7.893 10.800 1.00 60.38 77 HIS A CA 1
ATOM 652 C C . HIS A 1 77 ? 3.089 6.502 10.312 1.00 60.38 77 HIS A C 1
ATOM 654 O O . HIS A 1 77 ? 2.228 5.670 10.029 1.00 60.38 77 HIS A O 1
ATOM 660 N N . THR A 1 78 ? 4.397 6.214 10.255 1.00 63.16 78 THR A N 1
ATOM 661 C CA . THR A 1 78 ? 4.933 4.957 9.695 1.00 63.16 78 THR A CA 1
ATOM 662 C C . THR A 1 78 ? 5.281 3.886 10.737 1.00 63.16 78 THR A C 1
ATOM 664 O O . THR A 1 78 ? 5.464 2.725 10.378 1.00 63.16 78 THR A O 1
ATOM 667 N N . VAL A 1 79 ? 5.282 4.210 12.035 1.00 69.19 79 VAL A N 1
ATOM 668 C CA . VAL A 1 79 ? 5.695 3.271 13.102 1.00 69.19 79 VAL A CA 1
ATOM 669 C C . VAL A 1 79 ? 4.852 1.984 13.113 1.00 69.19 79 VAL A C 1
ATOM 671 O O . VAL A 1 79 ? 5.396 0.881 13.190 1.00 69.19 79 VAL A O 1
ATOM 674 N N . GLY A 1 80 ? 3.526 2.095 12.963 1.00 72.94 80 GLY A N 1
ATOM 675 C CA . GLY A 1 80 ? 2.628 0.930 12.959 1.00 72.94 80 GLY A CA 1
ATOM 676 C C . GLY A 1 80 ? 2.878 -0.022 11.783 1.00 72.94 80 GLY A C 1
ATOM 677 O O . GLY A 1 80 ? 3.002 -1.236 11.966 1.00 72.94 80 GLY A O 1
ATOM 678 N N . ILE A 1 81 ? 3.035 0.525 10.572 1.00 78.06 81 ILE A N 1
ATOM 679 C CA . ILE A 1 81 ? 3.298 -0.282 9.373 1.00 78.06 81 ILE A CA 1
ATOM 680 C C . ILE A 1 81 ? 4.706 -0.899 9.407 1.00 78.06 81 ILE A C 1
ATOM 682 O O . ILE A 1 81 ? 4.895 -2.040 8.979 1.00 78.06 81 ILE A O 1
ATOM 686 N N . GLU A 1 82 ? 5.695 -0.203 9.973 1.00 81.19 82 GLU A N 1
ATOM 687 C CA . GLU A 1 82 ? 7.049 -0.728 10.183 1.00 81.19 82 GLU A CA 1
ATOM 688 C C . GLU A 1 82 ? 7.065 -1.903 11.172 1.00 81.19 82 GLU A C 1
ATOM 690 O O . GLU A 1 82 ? 7.672 -2.945 10.882 1.00 81.19 82 GLU A O 1
ATOM 695 N N . GLY A 1 83 ? 6.337 -1.785 12.286 1.00 84.69 83 GLY A N 1
ATOM 696 C CA . GLY A 1 83 ? 6.150 -2.866 13.255 1.00 84.69 83 GLY A CA 1
ATOM 697 C C . GLY A 1 83 ? 5.488 -4.095 12.628 1.00 84.69 83 GLY A C 1
ATOM 698 O O . GLY A 1 83 ? 6.000 -5.216 12.745 1.00 84.69 83 GLY A O 1
ATOM 699 N N . ASN A 1 84 ? 4.407 -3.894 11.868 1.00 85.12 84 ASN A N 1
ATOM 700 C CA . ASN A 1 84 ? 3.727 -4.984 11.169 1.00 85.12 84 ASN A CA 1
ATOM 701 C C . ASN A 1 84 ? 4.624 -5.639 10.102 1.00 85.12 84 ASN A C 1
ATOM 703 O O . ASN A 1 84 ? 4.704 -6.867 10.009 1.00 85.12 84 ASN A O 1
ATOM 707 N N . ASN A 1 85 ? 5.395 -4.841 9.357 1.00 85.50 85 ASN A N 1
ATOM 708 C CA . ASN A 1 85 ? 6.399 -5.342 8.419 1.00 85.50 85 ASN A CA 1
ATOM 709 C C . ASN A 1 85 ? 7.454 -6.217 9.112 1.00 85.50 85 ASN A C 1
ATOM 711 O O . ASN A 1 85 ? 7.869 -7.241 8.557 1.00 85.50 85 ASN A O 1
ATOM 715 N N . CYS A 1 86 ? 7.900 -5.835 10.312 1.00 87.56 86 CYS A N 1
ATOM 716 C CA . CYS A 1 86 ? 8.825 -6.636 11.110 1.00 87.56 86 CYS A CA 1
ATOM 717 C C . CYS A 1 86 ? 8.191 -7.974 11.522 1.00 87.56 86 CYS A C 1
ATOM 719 O O . CYS A 1 86 ? 8.769 -9.037 11.270 1.00 87.56 86 CYS A O 1
ATOM 721 N N . ARG A 1 87 ? 6.961 -7.935 12.051 1.00 87.56 87 ARG A N 1
ATOM 722 C CA . ARG A 1 87 ? 6.200 -9.120 12.475 1.00 87.56 87 ARG A CA 1
ATOM 723 C C . ARG A 1 87 ? 5.976 -10.102 11.326 1.00 87.56 87 ARG A C 1
ATOM 725 O O . ARG A 1 87 ? 6.258 -11.291 11.478 1.00 87.56 87 ARG A O 1
ATOM 732 N N . LEU A 1 88 ? 5.536 -9.611 10.165 1.00 86.44 88 LEU A N 1
ATOM 733 C CA . LEU A 1 88 ? 5.341 -10.417 8.956 1.00 86.44 88 LEU A CA 1
ATOM 734 C C . LEU A 1 88 ? 6.644 -11.085 8.515 1.00 86.44 88 LEU A C 1
ATOM 736 O O . LEU A 1 88 ? 6.671 -12.293 8.283 1.00 86.44 88 LEU A O 1
ATOM 740 N N . ARG A 1 89 ? 7.749 -10.329 8.455 1.00 87.06 89 ARG A N 1
ATOM 741 C CA . ARG A 1 89 ? 9.069 -10.875 8.100 1.00 87.06 89 ARG A CA 1
ATOM 742 C C . ARG A 1 89 ? 9.526 -11.955 9.076 1.00 87.06 89 ARG A C 1
ATOM 744 O O . ARG A 1 89 ? 10.073 -12.964 8.634 1.00 87.06 89 ARG A O 1
ATOM 751 N N . HIS A 1 90 ? 9.319 -11.752 10.375 1.00 88.25 90 HIS A N 1
ATOM 752 C CA . HIS A 1 90 ? 9.712 -12.722 11.393 1.00 88.25 90 HIS A CA 1
ATOM 753 C C . HIS A 1 90 ? 8.886 -14.013 11.2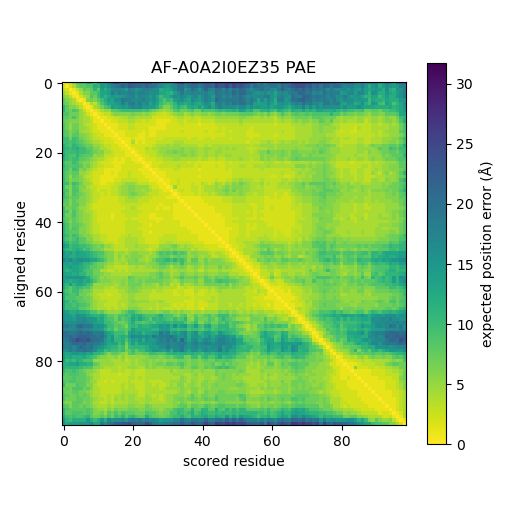93 1.00 88.25 90 HIS A C 1
ATOM 755 O O . HIS A 1 90 ? 9.462 -15.099 11.239 1.00 88.25 90 HIS A O 1
ATOM 761 N N . ARG A 1 91 ? 7.556 -13.901 11.162 1.00 88.00 91 ARG A N 1
ATOM 762 C CA . ARG A 1 91 ? 6.651 -15.051 10.993 1.00 88.00 91 ARG A CA 1
ATOM 763 C C . ARG A 1 91 ? 6.957 -15.851 9.730 1.00 88.00 91 ARG A C 1
ATOM 765 O O . ARG A 1 91 ? 7.117 -17.063 9.810 1.00 88.00 91 ARG A O 1
ATOM 772 N N . LEU A 1 92 ? 7.129 -15.177 8.591 1.00 84.69 92 LEU A N 1
ATOM 773 C CA . LEU A 1 92 ? 7.508 -15.827 7.332 1.00 84.69 92 LEU A CA 1
ATOM 774 C C . LEU A 1 92 ? 8.835 -16.580 7.455 1.00 84.69 92 LEU A C 1
ATOM 776 O O . LEU A 1 92 ? 8.928 -17.709 6.992 1.00 84.69 92 LEU A O 1
ATOM 780 N N . ARG A 1 93 ? 9.850 -15.989 8.102 1.00 84.56 93 ARG A N 1
ATOM 781 C CA . ARG A 1 93 ? 11.143 -16.657 8.332 1.00 84.56 93 ARG A CA 1
ATOM 782 C C . ARG A 1 93 ? 11.012 -17.921 9.178 1.00 84.56 93 ARG A C 1
ATOM 784 O O . ARG A 1 93 ? 11.699 -18.892 8.889 1.00 84.56 93 ARG A O 1
ATOM 791 N N . ARG A 1 94 ? 10.163 -17.906 10.210 1.00 86.06 94 ARG A N 1
ATOM 792 C CA . ARG A 1 94 ? 9.890 -19.088 11.041 1.00 86.06 94 ARG A CA 1
ATOM 793 C C . ARG A 1 94 ? 9.160 -20.168 10.245 1.00 86.06 94 ARG A C 1
ATOM 795 O O . ARG A 1 94 ? 9.591 -21.309 10.283 1.00 86.06 94 ARG A O 1
ATOM 802 N N . ALA A 1 95 ? 8.141 -19.792 9.473 1.00 83.50 95 ALA A N 1
ATOM 803 C CA . ALA A 1 95 ? 7.351 -20.728 8.672 1.00 83.50 95 ALA A CA 1
ATOM 804 C C . ALA A 1 95 ? 8.168 -21.460 7.590 1.00 83.50 95 ALA A C 1
ATOM 806 O O . ALA A 1 95 ? 7.872 -22.603 7.272 1.00 83.50 95 ALA A O 1
ATOM 807 N N . VAL A 1 96 ? 9.198 -20.820 7.021 1.00 80.56 96 VAL A N 1
ATOM 808 C CA . VAL A 1 96 ? 10.060 -21.436 5.990 1.00 80.56 96 VAL A CA 1
ATOM 809 C C . VAL A 1 96 ? 11.307 -22.123 6.554 1.00 80.56 96 VAL A C 1
ATOM 811 O O . VAL A 1 96 ? 12.129 -22.621 5.782 1.00 80.56 96 VAL A O 1
ATOM 814 N N . ARG A 1 97 ? 11.504 -22.116 7.878 1.00 80.88 97 ARG A N 1
ATOM 815 C CA . ARG A 1 97 ? 12.646 -22.782 8.507 1.00 80.88 97 ARG A CA 1
ATOM 816 C C . ARG A 1 97 ? 12.364 -24.282 8.523 1.00 80.88 97 ARG A C 1
ATOM 818 O O . ARG A 1 97 ? 11.454 -24.718 9.215 1.00 80.88 97 ARG A O 1
ATOM 825 N N . LYS A 1 98 ? 13.137 -25.055 7.757 1.00 72.44 98 LYS A N 1
ATOM 826 C CA . LYS A 1 98 ? 13.151 -26.515 7.892 1.00 72.44 98 LYS A CA 1
ATOM 827 C C . LYS A 1 98 ? 13.670 -26.869 9.289 1.00 72.44 98 LYS A C 1
ATOM 829 O O . LYS A 1 98 ? 14.675 -26.291 9.713 1.00 72.44 98 LYS A O 1
ATOM 834 N N . THR A 1 99 ? 12.942 -27.735 9.985 1.00 66.94 99 THR A N 1
AT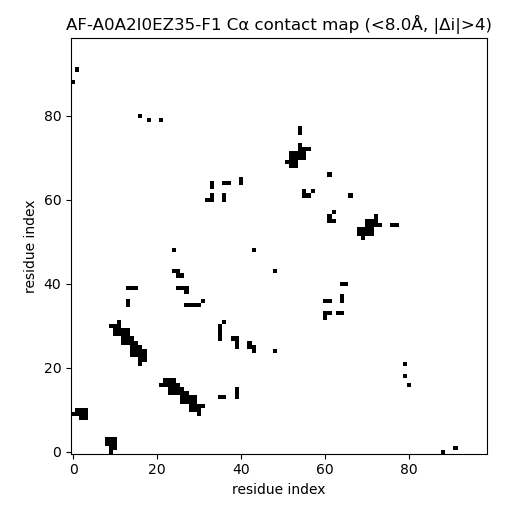OM 835 C CA . THR A 1 99 ? 13.451 -28.517 11.118 1.00 66.94 99 THR A CA 1
ATOM 836 C C . THR A 1 99 ? 14.424 -29.562 10.616 1.00 66.94 99 THR A C 1
ATOM 838 O O . THR A 1 99 ? 14.116 -30.150 9.552 1.00 66.94 99 THR A O 1
#

Radius of gyration: 14.55 Å; Cα contacts (8 Å, |Δi|>4): 102; chains: 1; bounding box: 31×42×26 Å

pLDDT: mean 81.46, std 10.83, range [50.88, 94.62]

Nearest PDB structures (foldseek):
  6ddg-assembly1_a  TM=5.492E-01  e=1.296E+00  Staphylococcus aureus
  7zas-assembly1_dd  TM=5.214E-01  e=1.941E+00  Ixodes ricinus
  8zcr-assembly1_B  TM=6.176E-01  e=2.908E+00  Homo sapiens
  2h4p-assembly1_B  TM=5.702E-01  e=3.111E+00  Gallus gallus
  6tv1-assembly1_A  TM=5.497E-01  e=7.989E+00  Staphylococcus aureus subsp. aureus USA300